Protein AF-A0A813LDV9-F1 (afdb_monomer)

Secondary structure (DSSP, 8-state):
-HHHHHHHHHHHHHT---EEEE--SSHHHHHHHHHHHHHHHHHHHHHHHS-HHHHHHHHHHHHHHHT-SS-----HHHHHHHHEEEEEEE-TT--HHHHHHHHHHHHHHT-EEEEEE-HHHHHHHHHHHHH-----TTS-----S---------

Organism: Polarella glacialis (NCBI:txid89957)

Structure (mmCIF, N/CA/C/O backbone):
data_AF-A0A813LDV9-F1
#
_entry.id   AF-A0A813LDV9-F1
#
loop_
_atom_site.group_PDB
_atom_site.id
_atom_site.type_symbol
_atom_site.label_atom_id
_atom_site.label_alt_id
_atom_site.label_comp_id
_atom_site.label_asym_id
_atom_site.label_entity_id
_atom_site.label_seq_id
_atom_site.pdbx_PDB_ins_code
_atom_site.Cartn_x
_atom_site.Cartn_y
_atom_site.Cartn_z
_atom_site.occupancy
_atom_site.B_iso_or_equiv
_atom_site.auth_seq_id
_atom_site.auth_comp_id
_atom_site.auth_asym_id
_atom_site.auth_atom_id
_atom_site.pdbx_PDB_model_num
ATOM 1 N N . TYR A 1 1 ? 5.818 7.119 15.358 1.00 54.00 1 TYR A N 1
ATOM 2 C CA . TYR A 1 1 ? 4.410 6.780 15.047 1.00 54.00 1 TYR A CA 1
ATOM 3 C C . TYR A 1 1 ? 3.685 7.800 14.160 1.00 54.00 1 TYR A C 1
ATOM 5 O O . TYR A 1 1 ? 2.592 7.494 13.707 1.00 54.00 1 TYR A O 1
ATOM 13 N N . GLY A 1 2 ? 4.266 8.969 13.852 1.00 79.88 2 GLY A N 1
ATOM 14 C CA . GLY A 1 2 ? 3.607 9.989 13.017 1.00 79.88 2 GLY A CA 1
ATOM 15 C C . GLY A 1 2 ? 3.254 9.555 11.581 1.00 79.88 2 GLY A C 1
ATOM 16 O O . GLY A 1 2 ? 2.107 9.736 11.183 1.00 79.88 2 GLY A O 1
ATOM 17 N N . PRO A 1 3 ? 4.169 8.935 10.807 1.00 78.56 3 PRO A N 1
ATOM 18 C CA . PRO A 1 3 ? 3.908 8.681 9.386 1.00 78.56 3 PRO A CA 1
ATOM 19 C C . PRO A 1 3 ? 2.752 7.709 9.101 1.00 78.56 3 PRO A C 1
ATOM 21 O O . PRO A 1 3 ? 1.997 7.925 8.161 1.00 78.56 3 PRO A O 1
ATOM 24 N N . SER A 1 4 ? 2.555 6.670 9.921 1.00 83.38 4 SER A N 1
ATOM 25 C CA . SER A 1 4 ? 1.443 5.720 9.742 1.00 83.38 4 SER A CA 1
ATOM 26 C C . SER A 1 4 ? 0.079 6.340 10.063 1.00 83.38 4 SER A C 1
ATOM 28 O O . SER A 1 4 ? -0.899 6.044 9.386 1.00 83.38 4 SER A O 1
ATOM 30 N N . ALA A 1 5 ? 0.010 7.227 11.064 1.00 88.81 5 ALA A N 1
ATOM 31 C CA . ALA A 1 5 ? -1.209 7.975 11.374 1.00 88.81 5 ALA A CA 1
ATOM 32 C C . ALA A 1 5 ? -1.541 8.985 10.264 1.00 88.81 5 ALA A C 1
ATOM 34 O O . ALA A 1 5 ? -2.697 9.114 9.869 1.00 88.81 5 ALA A O 1
ATOM 35 N N . TYR A 1 6 ? -0.515 9.634 9.703 1.00 94.06 6 TYR A N 1
ATOM 36 C CA . TYR A 1 6 ? -0.681 10.513 8.549 1.00 94.06 6 TYR A CA 1
ATOM 37 C C . TYR A 1 6 ? -1.240 9.769 7.332 1.00 94.06 6 TYR A C 1
ATOM 39 O O . TYR A 1 6 ? -2.171 10.264 6.705 1.00 94.06 6 TYR A O 1
ATOM 47 N N . LEU A 1 7 ? -0.719 8.576 7.014 1.00 95.50 7 LEU A N 1
ATOM 48 C CA . LEU A 1 7 ? -1.254 7.753 5.923 1.00 95.50 7 LEU A CA 1
ATOM 49 C C . LEU A 1 7 ? -2.736 7.429 6.152 1.00 95.50 7 LEU A C 1
ATOM 51 O O . LEU A 1 7 ? -3.553 7.653 5.265 1.00 95.50 7 LEU A O 1
ATOM 55 N N . TRP A 1 8 ? -3.115 7.009 7.359 1.00 96.06 8 TRP A N 1
ATOM 56 C CA . TRP A 1 8 ? -4.521 6.739 7.665 1.00 96.06 8 TRP A CA 1
ATOM 57 C C . TRP A 1 8 ? -5.422 7.957 7.430 1.00 96.06 8 TRP A C 1
ATOM 59 O O . TRP A 1 8 ? -6.432 7.870 6.726 1.00 96.06 8 TRP A O 1
ATOM 69 N N . ASP A 1 9 ? -5.021 9.113 7.964 1.00 95.38 9 ASP A N 1
ATOM 70 C CA . ASP A 1 9 ? -5.751 10.365 7.786 1.00 95.38 9 ASP A CA 1
ATOM 71 C C . ASP A 1 9 ? -5.839 10.784 6.320 1.00 95.38 9 ASP A C 1
ATOM 73 O O . ASP A 1 9 ? -6.898 11.218 5.859 1.00 95.38 9 ASP A O 1
ATOM 77 N N . TYR A 1 10 ? -4.752 10.627 5.570 1.00 95.94 10 TYR A N 1
ATOM 78 C CA . TYR A 1 10 ? -4.721 10.937 4.151 1.00 95.94 10 TYR A CA 1
ATOM 79 C C . TYR A 1 10 ? -5.668 10.025 3.364 1.00 95.94 10 TYR A C 1
ATOM 81 O O . TYR A 1 10 ? -6.441 10.502 2.530 1.00 95.94 10 TYR A O 1
ATOM 89 N N . LEU A 1 11 ? -5.668 8.722 3.652 1.00 95.94 11 LEU A N 1
ATOM 90 C CA . LEU A 1 11 ? -6.507 7.746 2.965 1.00 95.94 11 LEU A CA 1
ATOM 91 C C . LEU A 1 11 ? -7.998 8.034 3.181 1.00 95.94 11 LEU A C 1
ATOM 93 O O . LEU A 1 11 ? -8.738 8.217 2.212 1.00 95.94 11 LEU A O 1
ATOM 97 N N . ARG A 1 12 ? -8.435 8.165 4.440 1.00 94.81 12 ARG A N 1
ATOM 98 C CA . ARG A 1 12 ? -9.854 8.401 4.759 1.00 94.81 12 ARG A CA 1
ATOM 99 C C . ARG A 1 12 ? -10.359 9.756 4.249 1.00 94.81 12 ARG A C 1
ATOM 101 O O . ARG A 1 12 ? -11.501 9.861 3.807 1.00 94.81 12 ARG A O 1
ATOM 108 N N . ARG A 1 13 ? -9.513 10.798 4.247 1.00 95.25 13 ARG A N 1
ATOM 109 C CA . ARG A 1 13 ? -9.899 12.154 3.803 1.00 95.25 13 ARG A CA 1
ATOM 110 C C . ARG A 1 13 ? -9.851 12.331 2.289 1.00 95.25 13 ARG A C 1
ATOM 112 O O . ARG A 1 13 ? -10.669 13.066 1.743 1.00 95.25 13 ARG A O 1
ATOM 119 N N . SER A 1 14 ? -8.937 11.645 1.605 1.00 95.75 14 SER A N 1
ATOM 120 C CA . SER A 1 14 ? -8.859 11.657 0.136 1.00 95.75 14 SER A CA 1
ATOM 121 C C . SER A 1 14 ? -9.998 10.883 -0.534 1.00 95.75 14 SER A C 1
ATOM 123 O O . SER A 1 14 ? -10.165 10.979 -1.751 1.00 95.75 14 SER A O 1
ATOM 125 N N . LYS A 1 15 ? -10.784 10.120 0.245 1.00 91.88 15 LYS A N 1
ATOM 126 C CA . LYS A 1 15 ? -11.857 9.231 -0.232 1.00 91.88 15 LYS A CA 1
ATOM 127 C C . LYS A 1 15 ? -11.358 8.157 -1.209 1.00 91.88 15 LYS A C 1
ATOM 129 O O . LYS A 1 15 ? -12.152 7.589 -1.960 1.00 91.88 15 LYS A O 1
ATOM 134 N N . GLN A 1 16 ? -10.053 7.883 -1.198 1.00 95.50 16 GLN A N 1
ATOM 135 C CA . GLN A 1 16 ? -9.451 6.791 -1.952 1.00 95.50 16 GLN A CA 1
ATOM 136 C C . GLN A 1 16 ? -9.697 5.455 -1.250 1.00 95.50 16 GLN A C 1
ATOM 138 O O . GLN A 1 16 ? -10.081 5.395 -0.082 1.00 95.50 16 GLN A O 1
ATOM 143 N N . ARG A 1 17 ? -9.499 4.364 -1.991 1.00 95.25 17 ARG A N 1
ATOM 144 C CA . ARG A 1 17 ? -9.817 3.002 -1.529 1.00 95.25 17 ARG A CA 1
ATOM 145 C C . ARG A 1 17 ? -8.601 2.184 -1.111 1.00 95.25 17 ARG A C 1
ATOM 147 O O . ARG A 1 17 ? -8.745 1.035 -0.711 1.00 95.25 17 ARG A O 1
ATOM 154 N N . GLY A 1 18 ? -7.413 2.762 -1.217 1.00 96.56 18 GLY A N 1
ATOM 155 C CA . GLY A 1 18 ? -6.188 2.076 -0.872 1.00 96.56 18 GLY A CA 1
ATOM 156 C C . GLY 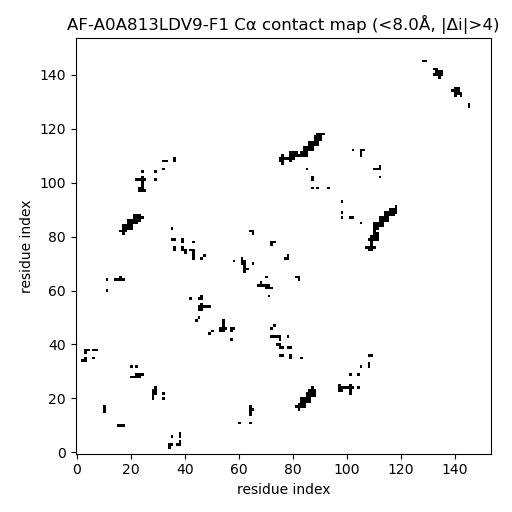A 1 18 ? -4.944 2.773 -1.393 1.00 96.56 18 GLY A C 1
ATOM 157 O O . GLY A 1 18 ? -4.995 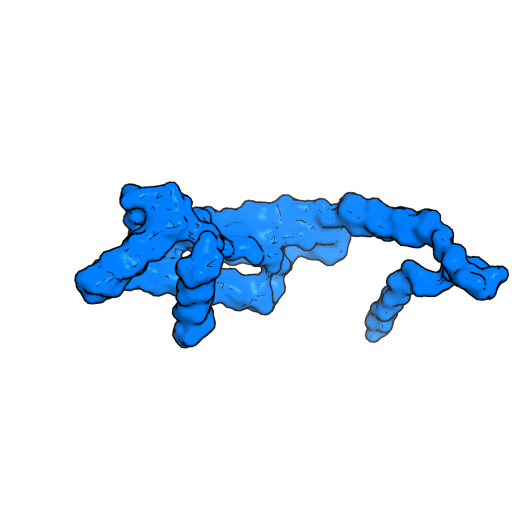3.906 -1.873 1.00 96.56 18 GLY A O 1
ATOM 158 N N . TYR A 1 19 ? -3.839 2.046 -1.320 1.00 97.94 19 TYR A N 1
ATOM 159 C CA . TYR A 1 19 ? -2.530 2.444 -1.803 1.00 97.94 19 TYR A CA 1
ATOM 160 C C . TYR A 1 19 ? -2.046 1.499 -2.889 1.00 97.94 19 TYR A C 1
ATOM 162 O O . TYR A 1 19 ? -2.232 0.286 -2.799 1.00 97.94 19 TYR A O 1
ATOM 170 N N . PHE A 1 20 ? -1.364 2.069 -3.876 1.00 97.75 20 PHE A N 1
ATOM 171 C CA . PHE A 1 20 ? -0.572 1.326 -4.841 1.00 97.75 20 PHE A CA 1
ATOM 172 C C . PHE A 1 20 ? 0.902 1.695 -4.669 1.00 97.75 20 PHE A C 1
ATOM 174 O O . PHE A 1 20 ? 1.247 2.875 -4.723 1.00 97.75 20 PHE A O 1
ATOM 181 N N . LEU A 1 21 ? 1.764 0.699 -4.464 1.00 97.56 21 LEU A N 1
ATOM 182 C CA . LEU A 1 21 ? 3.201 0.893 -4.290 1.00 97.56 21 LEU A CA 1
ATOM 183 C C . LEU A 1 21 ? 3.998 0.030 -5.279 1.00 97.56 21 LEU A C 1
ATOM 185 O O . LEU A 1 21 ? 3.956 -1.201 -5.204 1.00 97.56 21 LEU A O 1
ATOM 189 N N . PRO A 1 22 ? 4.793 0.645 -6.168 1.00 96.56 22 PRO A N 1
ATOM 190 C CA . PRO A 1 22 ? 5.853 -0.059 -6.877 1.00 96.56 22 PRO A CA 1
ATOM 191 C C . PRO A 1 22 ? 6.884 -0.581 -5.866 1.00 96.56 22 PRO A C 1
ATOM 193 O O . PRO A 1 22 ? 7.668 0.179 -5.297 1.00 96.56 22 PRO A O 1
ATOM 196 N N . LEU A 1 23 ? 6.852 -1.885 -5.600 1.00 96.38 23 LEU A N 1
ATOM 197 C CA . LEU A 1 23 ? 7.679 -2.523 -4.583 1.00 96.38 23 LEU A CA 1
ATOM 198 C C . LEU A 1 23 ? 8.894 -3.152 -5.256 1.00 96.38 23 LEU A C 1
ATOM 200 O O . LEU A 1 23 ? 8.778 -4.195 -5.894 1.00 96.38 23 LEU A O 1
ATOM 204 N N . SER A 1 24 ? 10.060 -2.519 -5.121 1.00 93.25 24 SER A N 1
ATOM 205 C CA . SER A 1 24 ? 11.287 -2.938 -5.812 1.00 93.25 24 SER A CA 1
ATOM 206 C C . SER A 1 24 ? 12.105 -3.979 -5.046 1.00 93.25 24 SER A C 1
ATOM 208 O O . SER A 1 24 ? 13.059 -4.524 -5.591 1.00 93.25 24 SER A O 1
ATOM 210 N N . GLY A 1 25 ? 11.782 -4.231 -3.773 1.00 90.50 25 GLY A N 1
ATOM 211 C CA . GLY A 1 25 ? 12.614 -5.042 -2.875 1.00 90.50 25 GLY A CA 1
ATOM 212 C C . GLY A 1 25 ? 13.848 -4.301 -2.344 1.00 90.50 25 GLY A C 1
ATOM 213 O O . GLY A 1 25 ? 14.695 -4.915 -1.693 1.00 90.50 25 GLY A O 1
ATOM 214 N N . GLY A 1 26 ? 13.961 -2.995 -2.618 1.00 93.81 26 GLY A N 1
ATOM 215 C CA . GLY A 1 26 ? 14.945 -2.103 -2.005 1.00 93.81 26 GLY A CA 1
ATOM 216 C C . GLY A 1 26 ? 14.458 -1.524 -0.673 1.00 93.81 26 GLY A C 1
ATOM 217 O O . GLY A 1 26 ? 13.262 -1.569 -0.367 1.00 93.81 26 GLY A O 1
ATOM 218 N N . ALA A 1 27 ? 15.379 -0.950 0.103 1.00 93.62 27 ALA A N 1
ATOM 219 C CA . ALA A 1 27 ? 15.124 -0.462 1.462 1.00 93.62 27 ALA A CA 1
ATOM 220 C C . ALA A 1 27 ? 14.013 0.600 1.545 1.00 93.62 27 ALA A C 1
ATOM 222 O O . ALA A 1 27 ? 13.147 0.500 2.413 1.00 93.62 27 ALA A O 1
ATOM 223 N N . ASP A 1 28 ? 13.982 1.559 0.619 1.00 95.62 28 ASP A N 1
ATOM 224 C CA . ASP A 1 28 ? 13.017 2.667 0.656 1.00 95.62 28 ASP A CA 1
ATOM 225 C C . ASP A 1 28 ? 11.590 2.170 0.422 1.00 95.62 28 ASP A C 1
ATOM 227 O O . ASP A 1 28 ? 10.715 2.351 1.267 1.00 95.62 28 ASP A O 1
ATOM 231 N N . SER A 1 29 ? 11.374 1.438 -0.679 1.00 96.00 29 SER A N 1
ATOM 232 C CA . SER A 1 29 ? 10.063 0.849 -0.985 1.00 96.00 29 SER A CA 1
ATOM 233 C C . SER A 1 29 ? 9.605 -0.127 0.105 1.00 96.00 29 SER A C 1
ATOM 235 O O . SER A 1 29 ? 8.423 -0.178 0.437 1.00 96.00 29 SER A O 1
ATOM 237 N N . SER A 1 30 ? 10.545 -0.846 0.727 1.00 96.19 30 SER A N 1
ATOM 238 C CA . SER A 1 30 ? 10.249 -1.760 1.832 1.00 96.19 30 SER A CA 1
ATOM 239 C C . SER A 1 30 ? 9.836 -1.011 3.097 1.00 96.19 30 SER A C 1
ATOM 241 O O . SER A 1 30 ? 8.891 -1.410 3.773 1.00 96.19 30 SER A O 1
ATOM 243 N N . SER A 1 31 ? 10.495 0.112 3.387 1.00 96.31 31 SER A N 1
ATOM 244 C CA . SER A 1 31 ? 10.154 0.991 4.507 1.00 96.31 31 SER A CA 1
ATOM 245 C C . SER A 1 31 ? 8.772 1.612 4.311 1.00 96.31 31 SER A C 1
ATOM 247 O O . SER A 1 31 ? 7.955 1.591 5.230 1.00 96.31 31 SER A O 1
ATOM 249 N N . THR A 1 32 ? 8.453 2.086 3.102 1.00 96.56 32 THR A N 1
ATOM 250 C CA . THR A 1 32 ? 7.109 2.584 2.772 1.00 96.56 32 THR A CA 1
ATOM 251 C C . THR A 1 32 ? 6.050 1.497 2.937 1.00 96.56 32 THR A C 1
ATOM 253 O O . THR A 1 32 ? 5.018 1.746 3.559 1.00 96.56 32 THR A O 1
ATOM 256 N N . ALA A 1 33 ? 6.308 0.280 2.448 1.00 97.44 33 ALA A N 1
ATOM 257 C CA . ALA A 1 33 ? 5.390 -0.842 2.621 1.00 97.44 33 ALA A CA 1
ATOM 258 C C . ALA A 1 33 ? 5.165 -1.172 4.106 1.00 97.44 33 ALA A C 1
ATOM 260 O O . ALA A 1 33 ? 4.025 -1.350 4.539 1.00 97.44 33 ALA A O 1
ATOM 261 N N . ALA A 1 34 ? 6.232 -1.173 4.908 1.00 96.75 34 ALA A N 1
ATOM 262 C CA . ALA A 1 34 ? 6.147 -1.403 6.345 1.00 96.75 34 ALA A CA 1
ATOM 263 C C . ALA A 1 34 ? 5.290 -0.345 7.058 1.00 96.75 34 ALA A C 1
ATOM 265 O O . ALA A 1 34 ? 4.520 -0.693 7.952 1.00 96.75 34 ALA A O 1
ATOM 266 N N . LEU A 1 35 ? 5.349 0.929 6.646 1.00 97.31 35 LEU A N 1
ATOM 267 C CA . LEU A 1 35 ? 4.491 1.981 7.207 1.00 97.31 35 LEU A CA 1
ATOM 268 C C . LEU A 1 35 ? 3.001 1.712 6.953 1.00 97.31 35 LEU A C 1
ATOM 270 O O . LEU A 1 35 ? 2.194 1.919 7.861 1.00 97.31 35 LEU A O 1
ATOM 274 N N . VAL A 1 36 ? 2.639 1.212 5.766 1.00 97.44 36 VAL A N 1
ATOM 275 C CA . VAL A 1 36 ? 1.256 0.803 5.454 1.00 97.44 36 VAL A CA 1
ATOM 276 C C . VAL A 1 36 ? 0.849 -0.420 6.284 1.00 97.44 36 VAL A C 1
ATOM 278 O O . VAL A 1 36 ? -0.258 -0.462 6.819 1.00 97.44 36 VAL A O 1
ATOM 281 N N . GLY A 1 37 ? 1.755 -1.384 6.475 1.00 97.44 37 GLY A N 1
ATOM 282 C CA . GLY A 1 37 ? 1.520 -2.528 7.362 1.00 97.44 37 GLY A CA 1
ATOM 283 C C . GLY A 1 37 ? 1.277 -2.115 8.819 1.00 97.44 37 GLY A C 1
ATOM 284 O O . GLY A 1 37 ? 0.312 -2.560 9.439 1.00 97.44 37 GLY A O 1
ATOM 285 N N . ILE A 1 38 ? 2.100 -1.209 9.357 1.00 97.44 38 ILE A N 1
ATOM 286 C CA . ILE A 1 38 ? 1.932 -0.650 10.709 1.00 97.44 38 ILE A CA 1
ATOM 287 C C . ILE A 1 38 ? 0.614 0.124 10.812 1.00 97.44 38 ILE A C 1
ATOM 289 O O . ILE A 1 38 ? -0.090 -0.005 11.810 1.00 97.44 38 ILE A O 1
ATOM 293 N N . MET A 1 39 ? 0.250 0.900 9.786 1.00 97.50 39 MET A N 1
ATOM 294 C CA . MET A 1 39 ? -1.045 1.584 9.725 1.00 97.50 39 MET A CA 1
ATOM 295 C C . MET A 1 39 ? -2.201 0.584 9.866 1.00 97.50 39 MET A C 1
ATOM 297 O O . MET A 1 39 ? -3.064 0.784 10.717 1.00 97.50 39 MET A O 1
ATOM 301 N N . CYS A 1 40 ? -2.185 -0.521 9.113 1.00 97.75 40 CYS A N 1
ATOM 302 C CA . CYS A 1 40 ? -3.223 -1.553 9.200 1.00 97.75 40 CYS A CA 1
ATOM 303 C C . CYS A 1 40 ? -3.299 -2.173 10.604 1.00 97.75 40 CYS A C 1
ATOM 305 O O . CYS A 1 40 ? -4.392 -2.331 11.145 1.00 97.75 40 CYS A O 1
ATOM 307 N N . GLN A 1 41 ? -2.151 -2.457 11.230 1.00 97.62 41 GLN A N 1
ATOM 308 C CA . GLN A 1 41 ? -2.104 -2.974 12.604 1.00 97.62 41 GLN A CA 1
ATOM 309 C C . GLN A 1 41 ? -2.758 -2.016 13.602 1.00 97.62 41 GLN A C 1
ATOM 311 O O . GLN A 1 41 ? -3.542 -2.446 14.444 1.00 97.62 41 GLN A O 1
A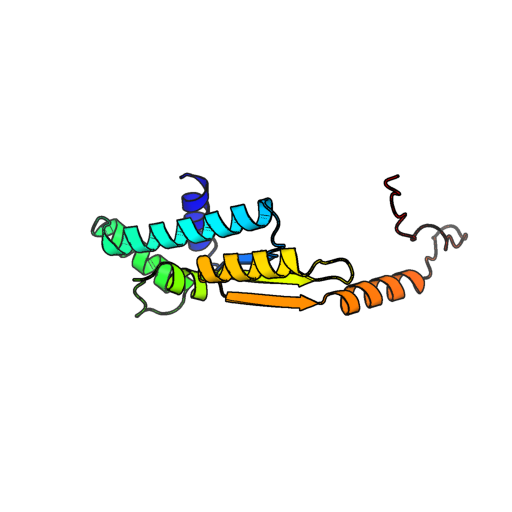TOM 316 N N . ARG A 1 42 ? -2.484 -0.713 13.481 1.00 95.88 42 ARG A N 1
ATOM 317 C CA . ARG A 1 42 ? -3.060 0.310 14.362 1.00 95.88 42 ARG A CA 1
ATOM 318 C C . ARG A 1 42 ? -4.555 0.492 14.158 1.00 95.88 42 ARG A C 1
ATOM 320 O O . ARG A 1 42 ? -5.272 0.663 15.135 1.00 95.88 42 ARG A O 1
ATOM 327 N N . VAL A 1 43 ? -5.030 0.436 12.917 1.00 96.88 43 VAL A N 1
ATOM 328 C CA . VAL A 1 43 ? -6.467 0.523 12.625 1.00 96.88 43 VAL A CA 1
ATOM 329 C C . VAL A 1 43 ? -7.207 -0.667 13.233 1.00 96.88 43 VAL A C 1
ATOM 331 O O . VAL A 1 43 ? -8.223 -0.475 13.895 1.00 96.88 43 VAL A O 1
ATOM 334 N N . VAL A 1 44 ? -6.677 -1.886 13.088 1.00 97.62 44 VAL A N 1
ATOM 335 C CA . VAL A 1 44 ? -7.253 -3.078 13.735 1.00 97.62 44 VAL A CA 1
ATOM 336 C C . VAL A 1 44 ? -7.234 -2.947 15.256 1.00 97.62 44 VAL A C 1
ATOM 338 O O . VAL A 1 44 ? -8.237 -3.218 15.911 1.00 97.62 44 VAL A O 1
ATOM 341 N N . GLU A 1 45 ? -6.122 -2.483 15.826 1.00 96.69 45 GLU A N 1
ATOM 342 C CA . GLU A 1 45 ? -6.006 -2.240 17.265 1.00 96.69 45 GLU A CA 1
ATOM 343 C C . GLU A 1 45 ? -7.038 -1.214 17.759 1.00 96.69 45 GLU A C 1
ATOM 345 O O . GLU A 1 45 ? -7.685 -1.450 18.776 1.00 96.69 45 GLU A O 1
ATOM 350 N N . MET A 1 46 ? -7.253 -0.124 17.020 1.00 95.69 46 MET A N 1
ATOM 351 C CA . MET A 1 46 ? -8.254 0.902 17.329 1.00 95.69 46 MET A CA 1
ATOM 352 C C . MET A 1 46 ? -9.680 0.345 17.270 1.00 95.69 46 MET A C 1
ATOM 354 O O . MET A 1 46 ? -10.486 0.620 18.154 1.00 95.69 46 MET A O 1
ATOM 358 N N . VAL A 1 47 ? -9.982 -0.506 16.286 1.00 96.62 47 VAL A N 1
ATOM 359 C CA . VAL A 1 47 ? -11.285 -1.182 16.188 1.00 96.62 47 VAL A CA 1
ATOM 360 C C . VAL A 1 47 ? -11.518 -2.149 17.358 1.00 96.62 47 VAL A C 1
ATOM 362 O O . VAL A 1 47 ? -12.645 -2.287 17.833 1.00 96.62 47 VAL A O 1
ATOM 365 N N . GLN A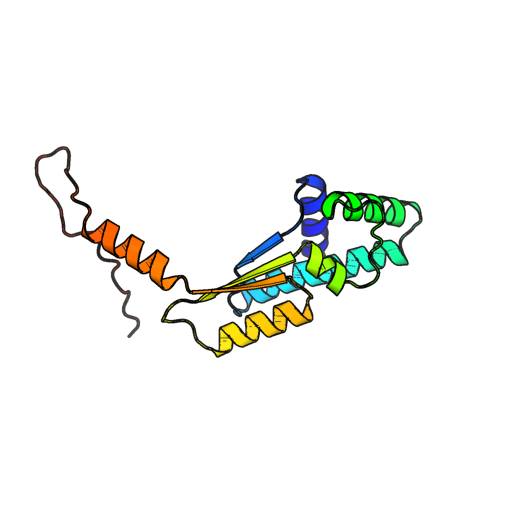 1 48 ? -10.476 -2.828 17.837 1.00 95.62 48 GLN A N 1
ATOM 366 C CA . GLN A 1 48 ? -10.602 -3.850 18.883 1.00 95.62 48 GLN A CA 1
ATOM 367 C C . GLN A 1 48 ? -10.531 -3.291 20.308 1.00 95.62 48 GLN A C 1
ATOM 369 O O . GLN A 1 48 ? -11.192 -3.820 21.200 1.00 95.62 48 GLN A O 1
ATOM 374 N N . LYS A 1 49 ? -9.699 -2.271 20.535 1.00 95.69 49 LYS A N 1
ATOM 375 C CA . LYS A 1 49 ? -9.305 -1.791 21.870 1.00 95.69 49 LYS A CA 1
ATOM 376 C C . LYS A 1 49 ? -9.482 -0.283 22.070 1.00 95.69 49 LYS A C 1
ATOM 378 O O . LYS A 1 49 ? -9.173 0.205 23.154 1.00 95.69 49 LYS A O 1
ATOM 383 N N . GLY A 1 50 ? -9.915 0.455 21.047 1.00 93.31 50 GLY A N 1
ATOM 384 C CA . GLY A 1 50 ? -10.155 1.897 21.142 1.00 93.31 50 GLY A CA 1
ATOM 385 C C . GLY A 1 50 ? -11.3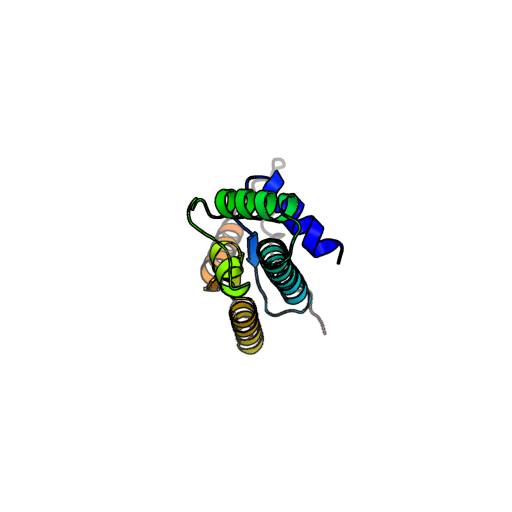35 2.247 22.050 1.00 93.31 50 GLY A C 1
ATOM 386 O O . GLY A 1 50 ? -12.103 1.372 22.465 1.00 93.31 50 GLY A O 1
ATOM 387 N N . SER A 1 51 ? -11.497 3.543 22.342 1.00 96.69 51 SER A N 1
ATOM 388 C CA . SER A 1 51 ? -12.716 4.035 22.992 1.00 96.69 51 SER A CA 1
ATOM 389 C C . SER A 1 51 ? -13.948 3.719 22.126 1.00 96.69 51 SER A C 1
ATOM 391 O O . SER A 1 51 ? -13.813 3.436 20.929 1.00 96.69 51 SER A O 1
ATOM 393 N N . PRO A 1 52 ? -15.169 3.760 22.687 1.00 96.12 52 PRO A N 1
ATOM 394 C CA . PRO A 1 52 ? -16.382 3.603 21.894 1.00 96.12 52 PRO A CA 1
ATOM 395 C C . PRO A 1 52 ? -16.442 4.547 20.683 1.00 96.12 52 PRO A C 1
ATOM 397 O O . PRO A 1 52 ? -16.798 4.078 19.602 1.00 96.12 52 PRO A O 1
ATOM 400 N N . GLU A 1 53 ? -16.034 5.817 20.837 1.00 95.69 53 GLU A N 1
ATOM 401 C CA . GLU A 1 53 ? -16.026 6.791 19.735 1.00 95.69 53 GLU A CA 1
ATOM 402 C C . GLU A 1 53 ? -14.956 6.465 18.683 1.00 95.69 53 GLU A C 1
ATOM 404 O O . GLU A 1 53 ? -15.251 6.437 17.486 1.00 95.69 53 GLU A O 1
ATOM 409 N N . ASP A 1 54 ? -13.727 6.161 19.116 1.00 94.62 54 ASP A N 1
ATOM 410 C CA . ASP A 1 54 ? -12.622 5.825 18.210 1.00 94.62 54 ASP A CA 1
ATOM 411 C C . ASP A 1 54 ? -12.934 4.570 17.392 1.00 94.62 54 ASP A C 1
ATOM 413 O O . ASP A 1 54 ? -12.677 4.508 16.187 1.00 94.62 54 ASP A O 1
ATOM 417 N N . ARG A 1 55 ? -13.528 3.564 18.041 1.00 96.38 55 ARG A N 1
ATOM 418 C CA . ARG A 1 55 ? -13.941 2.324 17.388 1.00 96.38 55 ARG A CA 1
ATOM 419 C C . ARG A 1 55 ? -15.011 2.579 16.335 1.00 96.38 55 ARG A C 1
ATOM 421 O O . ARG A 1 55 ? -14.922 2.025 15.240 1.00 96.38 55 ARG A O 1
ATOM 428 N N . GLU A 1 56 ? -16.030 3.370 16.661 1.00 96.56 56 GLU A N 1
ATOM 429 C CA . GLU A 1 56 ? -17.103 3.703 15.722 1.00 96.56 56 GLU A CA 1
ATOM 430 C C . GLU A 1 56 ? -16.556 4.450 14.501 1.00 96.56 56 GLU A C 1
ATOM 432 O O . GLU A 1 56 ? -16.843 4.068 13.361 1.00 96.56 56 GLU A O 1
ATOM 437 N N . GLN A 1 57 ? -15.695 5.444 14.730 1.00 95.62 57 GLN A N 1
ATOM 438 C CA . GLN A 1 57 ? -15.051 6.203 13.664 1.00 95.62 57 GLN A CA 1
ATOM 439 C C . GLN A 1 57 ? -14.174 5.304 12.781 1.00 95.62 57 GLN A C 1
ATOM 441 O O . GLN A 1 57 ? -14.323 5.311 11.557 1.00 95.62 57 GLN A O 1
ATOM 446 N N . ALA A 1 58 ? -13.308 4.480 13.380 1.00 96.00 58 ALA A N 1
ATOM 447 C CA . ALA A 1 58 ? -12.432 3.572 12.644 1.00 96.00 58 ALA A CA 1
ATOM 448 C C . ALA A 1 58 ? -13.221 2.546 11.819 1.00 96.00 58 ALA A C 1
ATOM 450 O O . ALA A 1 58 ? -12.885 2.298 10.661 1.00 96.00 58 ALA A O 1
ATOM 451 N N . LEU A 1 59 ? -14.297 1.977 12.375 1.00 97.38 59 LEU A N 1
ATOM 452 C CA . LEU A 1 59 ? -15.175 1.059 11.648 1.00 97.38 59 LEU A CA 1
ATOM 453 C C . LEU A 1 59 ? -15.860 1.745 10.470 1.00 97.38 59 LEU A C 1
ATOM 455 O O . LEU A 1 59 ? -15.877 1.191 9.370 1.00 97.38 59 LEU A O 1
ATOM 459 N N . SER A 1 60 ? -16.408 2.941 10.685 1.00 96.88 60 SER A N 1
ATOM 460 C CA . SER A 1 60 ? -17.033 3.734 9.627 1.00 96.88 60 SER A CA 1
ATOM 461 C C . SER A 1 60 ? -16.044 4.011 8.491 1.00 96.88 60 SER A C 1
ATOM 463 O O . SER A 1 60 ? -16.335 3.735 7.325 1.00 96.88 60 SER A O 1
ATOM 465 N N . ASP A 1 61 ? -14.836 4.467 8.822 1.00 96.94 61 ASP A N 1
ATOM 466 C CA . ASP A 1 61 ? -13.788 4.771 7.847 1.00 96.94 61 ASP A CA 1
ATOM 467 C C . ASP A 1 61 ? -13.336 3.523 7.076 1.00 96.94 61 ASP A C 1
ATOM 469 O O . ASP A 1 61 ? -13.299 3.535 5.843 1.00 96.94 61 ASP A O 1
ATOM 473 N N . VAL A 1 62 ? -13.057 2.415 7.772 1.00 97.12 62 VAL A N 1
ATOM 474 C CA . VAL A 1 62 ? -12.661 1.147 7.139 1.00 97.12 62 VAL A CA 1
ATOM 475 C C . VAL A 1 62 ? -13.740 0.659 6.173 1.00 97.12 62 VAL A C 1
ATOM 477 O O . VAL A 1 62 ? -13.436 0.339 5.022 1.00 97.12 62 VAL A O 1
ATOM 480 N N . ARG A 1 63 ? -15.008 0.642 6.595 1.00 97.19 63 ARG A N 1
ATOM 481 C CA . ARG A 1 63 ? -16.134 0.210 5.751 1.00 97.19 63 ARG A CA 1
ATOM 482 C C . ARG A 1 63 ? -16.306 1.116 4.537 1.00 97.19 63 ARG A C 1
ATOM 484 O O . ARG A 1 63 ? -16.565 0.630 3.435 1.00 97.19 63 ARG A O 1
ATOM 491 N N . ASN A 1 64 ? -16.084 2.419 4.702 1.00 96.06 64 ASN A N 1
ATOM 492 C CA . ASN A 1 64 ? -16.116 3.389 3.612 1.00 96.06 64 ASN A CA 1
ATOM 493 C C . ASN A 1 64 ? -14.978 3.205 2.599 1.00 96.06 64 ASN A C 1
ATOM 495 O O . ASN A 1 64 ? -15.216 3.395 1.404 1.00 96.06 64 ASN A O 1
ATOM 499 N N . ILE A 1 65 ? -13.771 2.847 3.040 1.00 96.44 65 ILE A N 1
ATOM 500 C CA . ILE A 1 65 ? -12.610 2.596 2.168 1.00 96.44 65 ILE A CA 1
ATOM 501 C C . ILE A 1 65 ? -12.801 1.275 1.410 1.00 96.44 65 ILE A C 1
ATOM 503 O O . ILE A 1 65 ? -12.728 1.237 0.176 1.00 96.44 65 ILE A O 1
ATOM 507 N N . ILE A 1 66 ? -13.127 0.201 2.138 1.00 96.56 66 ILE A N 1
ATOM 508 C CA . ILE A 1 66 ? -13.308 -1.142 1.570 1.00 96.56 66 ILE A CA 1
ATOM 509 C C . ILE A 1 66 ? -14.582 -1.235 0.717 1.00 96.56 66 ILE A C 1
ATOM 511 O O . ILE A 1 66 ? -14.600 -1.984 -0.259 1.00 96.56 66 ILE A O 1
ATOM 515 N N . LYS A 1 67 ? -15.590 -0.394 0.986 1.00 95.38 67 LYS A N 1
ATOM 516 C CA . LYS A 1 67 ? -16.940 -0.440 0.390 1.00 95.38 67 LYS A CA 1
ATOM 517 C C . LYS A 1 67 ? -17.697 -1.718 0.739 1.00 95.38 67 LYS A C 1
ATOM 519 O O . LYS A 1 67 ? -18.405 -2.276 -0.091 1.00 95.38 67 LYS A O 1
ATOM 524 N N . ASP A 1 68 ? -17.565 -2.134 1.990 1.00 96.50 68 ASP A N 1
ATOM 525 C CA . ASP A 1 68 ? -18.316 -3.238 2.575 1.00 96.50 68 ASP A CA 1
ATOM 526 C C . ASP A 1 68 ? -18.854 -2.788 3.942 1.00 96.50 68 ASP A C 1
ATOM 528 O O . ASP A 1 68 ? -18.058 -2.593 4.862 1.00 96.50 68 ASP A O 1
ATOM 532 N N . PRO A 1 69 ? -20.177 -2.584 4.097 1.00 95.56 69 PRO A N 1
ATOM 533 C CA . PRO A 1 69 ? -20.769 -2.115 5.349 1.00 95.56 69 PRO A CA 1
ATOM 534 C C . PRO A 1 69 ? -20.750 -3.169 6.466 1.00 95.56 69 PRO A C 1
ATOM 536 O O . PRO A 1 69 ? -20.933 -2.821 7.631 1.00 95.56 69 PRO A O 1
ATOM 539 N N . THR A 1 70 ? -20.538 -4.443 6.133 1.00 96.44 70 THR A N 1
ATOM 540 C CA . THR A 1 70 ? -20.515 -5.554 7.096 1.00 96.44 70 THR A CA 1
ATOM 541 C C . THR A 1 70 ? -19.105 -5.866 7.590 1.00 96.44 70 THR A C 1
ATOM 543 O O . THR A 1 70 ? -18.929 -6.456 8.659 1.00 96.44 70 THR A O 1
ATOM 546 N N . TYR A 1 71 ? -18.090 -5.414 6.853 1.00 97.12 71 TYR A N 1
ATOM 547 C CA . TYR A 1 71 ? -16.701 -5.699 7.160 1.00 97.12 71 TYR A CA 1
ATOM 548 C C . TYR A 1 71 ? -16.284 -5.130 8.521 1.00 97.12 71 TYR A C 1
ATOM 550 O O . TYR A 1 71 ? -16.561 -3.978 8.869 1.00 97.12 71 TYR A O 1
ATOM 558 N N . THR A 1 72 ? -15.613 -5.973 9.302 1.00 97.00 72 THR A N 1
ATOM 559 C CA . THR A 1 72 ? -15.057 -5.642 10.614 1.00 97.00 72 THR A CA 1
ATOM 560 C C . THR A 1 72 ? -13.652 -6.229 10.674 1.00 97.00 72 THR A C 1
ATOM 562 O O . THR A 1 72 ? -13.518 -7.452 10.675 1.00 97.00 72 THR A O 1
ATOM 565 N N . PRO A 1 73 ? -12.600 -5.397 10.670 1.00 95.56 73 PRO A N 1
ATOM 566 C CA . PRO A 1 73 ? -11.244 -5.898 10.524 1.00 95.56 73 PRO A CA 1
ATOM 567 C C . PRO A 1 73 ? -10.759 -6.561 11.823 1.00 95.56 73 PRO A C 1
ATOM 569 O O . PRO A 1 73 ? -10.754 -5.942 12.887 1.00 95.56 73 PRO A O 1
ATOM 572 N N . SER A 1 74 ? -10.339 -7.825 11.731 1.00 95.81 74 SER A N 1
ATOM 573 C CA . SER A 1 74 ? -9.798 -8.603 12.859 1.00 95.81 74 SER A CA 1
ATOM 574 C C . SER A 1 74 ? -8.317 -8.951 12.710 1.00 95.81 74 SER A C 1
ATOM 576 O O . SER A 1 74 ? -7.620 -9.076 13.715 1.00 95.81 74 SER A O 1
ATOM 578 N N . ASP A 1 75 ? -7.841 -9.088 11.471 1.00 97.50 75 ASP A N 1
ATOM 579 C CA . ASP A 1 75 ? -6.448 -9.366 11.124 1.00 97.50 75 ASP A CA 1
ATOM 580 C C . ASP A 1 75 ? -5.878 -8.186 10.313 1.00 97.50 75 ASP A C 1
ATOM 582 O O . ASP A 1 75 ? -6.443 -7.827 9.273 1.00 97.50 75 ASP A O 1
ATOM 586 N N . PRO A 1 76 ? -4.759 -7.574 10.747 1.00 97.75 76 PRO A N 1
ATOM 587 C CA . PRO A 1 76 ? -4.076 -6.536 9.981 1.00 97.75 76 PRO A CA 1
ATOM 588 C C . PRO A 1 76 ? -3.705 -6.956 8.558 1.00 97.75 76 PRO A C 1
ATOM 590 O O . PRO A 1 76 ? -3.710 -6.105 7.668 1.00 97.75 76 PRO A O 1
ATOM 593 N N . LYS A 1 77 ? -3.399 -8.240 8.333 1.00 98.19 77 LYS A N 1
ATOM 594 C CA . LYS A 1 77 ? -3.049 -8.749 7.003 1.00 98.19 77 LYS A CA 1
ATOM 595 C C . LYS A 1 77 ? -4.252 -8.803 6.069 1.00 98.19 77 LYS A C 1
ATOM 597 O O . LYS A 1 77 ? -4.119 -8.408 4.916 1.00 98.19 77 LYS A O 1
ATOM 602 N N . ASP A 1 78 ? -5.423 -9.224 6.554 1.00 97.94 78 ASP A N 1
ATOM 603 C CA . ASP A 1 78 ? -6.664 -9.184 5.761 1.00 97.94 78 ASP A CA 1
ATOM 604 C C . ASP A 1 78 ? -7.033 -7.739 5.400 1.00 97.94 78 ASP A C 1
ATOM 606 O O . ASP A 1 78 ? -7.340 -7.440 4.245 1.00 97.94 78 ASP A O 1
ATOM 610 N N . LEU A 1 79 ? -6.898 -6.809 6.356 1.00 97.88 79 LEU A N 1
ATOM 611 C CA . LEU A 1 79 ? -7.107 -5.388 6.085 1.00 97.88 79 LEU A CA 1
ATOM 612 C C . LEU A 1 79 ? -6.146 -4.873 5.004 1.00 97.88 79 LEU A C 1
ATOM 614 O O . LEU A 1 79 ? -6.591 -4.222 4.056 1.00 97.88 79 LEU A O 1
ATOM 618 N N . ALA A 1 80 ? -4.853 -5.192 5.122 1.00 98.06 80 ALA A N 1
ATOM 619 C CA . ALA A 1 80 ? -3.847 -4.824 4.133 1.00 98.06 80 ALA A CA 1
ATOM 620 C C . ALA A 1 80 ? -4.162 -5.421 2.754 1.00 98.06 80 ALA A C 1
ATOM 622 O O . ALA A 1 80 ? -4.093 -4.703 1.761 1.00 98.06 80 ALA A O 1
ATOM 623 N N . GLY A 1 81 ? -4.593 -6.680 2.673 1.00 97.69 81 GLY A N 1
ATOM 624 C CA . GLY A 1 81 ? -4.904 -7.342 1.401 1.00 97.69 81 GLY A CA 1
ATOM 625 C C . GLY A 1 81 ? -6.014 -6.664 0.611 1.00 97.69 81 GLY A C 1
ATOM 626 O O . GLY A 1 81 ? -5.996 -6.677 -0.620 1.00 97.69 81 GLY A O 1
ATOM 627 N N . ARG A 1 82 ? -6.941 -5.999 1.306 1.00 97.38 82 ARG A N 1
ATOM 628 C CA . ARG A 1 82 ? -8.077 -5.301 0.692 1.00 97.38 82 ARG A CA 1
ATOM 629 C C . ARG A 1 82 ? -7.765 -3.879 0.229 1.00 97.38 82 ARG A C 1
ATOM 631 O O . ARG A 1 82 ? -8.495 -3.359 -0.611 1.00 97.38 82 ARG A O 1
ATOM 638 N N . MET A 1 83 ? -6.729 -3.238 0.775 1.00 96.56 83 MET A N 1
ATOM 639 C CA . MET A 1 83 ? -6.434 -1.822 0.499 1.00 96.56 83 MET A CA 1
ATOM 640 C C . MET A 1 83 ? -4.999 -1.536 0.064 1.00 96.56 83 MET A C 1
ATOM 642 O O . MET A 1 83 ? -4.705 -0.409 -0.318 1.00 96.56 83 MET A O 1
ATOM 646 N N . PHE A 1 84 ? -4.086 -2.496 0.134 1.00 98.12 84 PHE A N 1
ATOM 647 C CA . PHE A 1 84 ? -2.687 -2.281 -0.196 1.00 98.12 84 PHE A CA 1
ATOM 648 C C . PHE A 1 84 ? -2.260 -3.181 -1.347 1.00 98.12 84 PHE A C 1
ATOM 650 O O . PHE A 1 84 ? -2.173 -4.402 -1.219 1.00 98.12 84 PHE A O 1
ATOM 657 N N . PHE A 1 85 ? -1.985 -2.541 -2.479 1.00 97.88 85 PHE A N 1
ATOM 658 C CA . PHE A 1 85 ? -1.590 -3.177 -3.722 1.00 97.88 85 PHE A CA 1
ATOM 659 C C . PHE A 1 85 ? -0.121 -2.872 -3.996 1.00 97.88 85 PHE A C 1
ATOM 661 O O . PHE A 1 85 ? 0.295 -1.714 -4.030 1.00 97.88 85 PHE A O 1
ATOM 668 N N . CYS A 1 86 ? 0.672 -3.910 -4.216 1.00 97.06 86 CYS A N 1
ATOM 669 C CA . CYS A 1 86 ? 2.096 -3.792 -4.487 1.00 97.06 86 CYS A CA 1
ATOM 670 C C . CYS A 1 86 ? 2.414 -4.393 -5.846 1.00 97.06 86 CYS A C 1
ATOM 672 O O . CYS A 1 86 ? 1.940 -5.482 -6.148 1.00 97.06 86 CYS A O 1
ATOM 674 N N . SER A 1 87 ? 3.288 -3.758 -6.624 1.00 95.69 87 SER A N 1
ATOM 675 C CA . SER A 1 87 ? 3.754 -4.344 -7.884 1.00 95.69 87 SER A CA 1
ATOM 676 C C . SER A 1 87 ? 5.270 -4.346 -7.988 1.00 95.69 87 SER A C 1
ATOM 678 O O . SER A 1 87 ? 5.890 -3.287 -7.924 1.00 95.69 87 SER A O 1
ATOM 680 N N . TYR A 1 88 ? 5.865 -5.520 -8.202 1.00 94.62 88 TYR A N 1
ATOM 681 C CA . TYR A 1 88 ? 7.257 -5.622 -8.633 1.00 94.62 88 TYR A CA 1
ATOM 682 C C . TYR A 1 88 ? 7.329 -5.456 -10.152 1.00 94.62 88 TYR A C 1
ATOM 684 O O . TYR A 1 88 ? 6.838 -6.304 -10.901 1.00 94.62 88 TYR A O 1
ATOM 692 N N . MET A 1 89 ? 7.935 -4.360 -10.604 1.00 91.88 89 MET A N 1
ATOM 693 C CA . MET A 1 89 ? 8.106 -4.038 -12.023 1.00 91.88 89 MET A CA 1
ATOM 694 C C . MET A 1 89 ? 9.530 -4.399 -12.453 1.00 91.88 89 MET A C 1
ATOM 696 O O . MET A 1 89 ? 10.470 -3.641 -12.228 1.00 91.88 89 MET A O 1
ATOM 700 N N . ALA A 1 90 ? 9.683 -5.598 -13.011 1.00 88.38 90 ALA A N 1
ATOM 701 C CA . ALA A 1 90 ? 10.960 -6.159 -13.428 1.00 88.38 90 ALA A CA 1
ATOM 702 C C . ALA A 1 90 ? 11.374 -5.636 -14.808 1.00 88.38 90 ALA A C 1
ATOM 704 O O . ALA A 1 90 ? 10.547 -5.569 -15.715 1.00 88.38 90 ALA A O 1
ATOM 705 N N . SER A 1 91 ? 12.662 -5.358 -14.982 1.00 85.12 91 SER A N 1
ATOM 706 C CA . SER A 1 91 ? 13.302 -5.217 -16.295 1.00 85.12 91 SER A CA 1
ATOM 707 C C . SER A 1 91 ? 14.299 -6.356 -16.514 1.00 85.12 91 SER A C 1
ATOM 709 O O . SER A 1 91 ? 14.620 -7.095 -15.580 1.00 85.12 91 SER A O 1
ATOM 711 N N . LYS A 1 92 ? 14.898 -6.431 -17.700 1.00 78.44 92 LYS A N 1
ATOM 712 C CA . LYS A 1 92 ? 16.008 -7.336 -18.032 1.00 78.44 92 LYS A CA 1
ATOM 713 C C . LYS A 1 92 ? 17.238 -7.208 -17.127 1.00 78.44 92 LYS A C 1
ATOM 715 O O . LYS A 1 92 ? 18.075 -8.103 -17.114 1.00 78.44 92 LYS A O 1
ATOM 720 N N . PHE A 1 93 ? 17.349 -6.124 -16.357 1.00 76.56 93 PHE A N 1
ATOM 721 C CA . PHE A 1 93 ? 18.435 -5.893 -15.395 1.00 76.56 93 PHE A CA 1
ATOM 722 C C . PHE A 1 93 ? 18.052 -6.231 -13.948 1.00 76.56 93 PHE A C 1
ATOM 724 O O . PHE A 1 93 ? 18.857 -6.076 -13.032 1.00 76.56 93 PHE A O 1
ATOM 731 N N . SER A 1 94 ? 16.814 -6.661 -13.714 1.00 79.31 94 SER A N 1
ATOM 732 C CA . SER A 1 94 ? 16.304 -6.948 -12.379 1.00 79.31 94 SER A CA 1
ATOM 733 C C . SER A 1 94 ? 16.731 -8.341 -11.907 1.00 79.31 94 SER A C 1
ATOM 735 O O . SER A 1 94 ? 16.479 -9.344 -12.571 1.00 79.31 94 SER A O 1
ATOM 737 N N . GLY A 1 95 ? 17.365 -8.412 -10.733 1.00 78.12 95 GLY A N 1
ATOM 738 C CA . GLY A 1 95 ? 17.800 -9.673 -10.129 1.00 78.12 95 GLY A CA 1
ATOM 739 C C . GLY A 1 95 ? 16.666 -10.458 -9.457 1.00 78.12 95 GLY A C 1
ATOM 740 O O . GLY A 1 95 ? 15.766 -9.882 -8.844 1.00 78.12 95 GLY A O 1
ATOM 741 N N . ASN A 1 96 ? 16.752 -11.794 -9.491 1.00 83.75 96 ASN A N 1
ATOM 742 C CA . ASN A 1 96 ? 15.796 -12.690 -8.817 1.00 83.75 96 ASN A CA 1
ATOM 743 C C . ASN A 1 96 ? 15.694 -12.441 -7.303 1.00 83.75 96 ASN A C 1
ATOM 745 O O . ASN A 1 96 ? 14.643 -12.661 -6.702 1.00 83.75 96 ASN A O 1
ATOM 749 N N . GLU A 1 97 ? 16.769 -11.956 -6.684 1.00 87.44 97 GLU A N 1
ATOM 750 C CA . GLU A 1 97 ? 16.816 -11.705 -5.249 1.00 87.44 97 GLU A CA 1
ATOM 751 C C . GLU A 1 97 ? 15.899 -10.548 -4.824 1.00 87.44 97 GLU A C 1
ATOM 753 O O . GLU A 1 97 ? 15.127 -10.695 -3.877 1.00 87.44 97 GLU A O 1
ATOM 758 N N . THR A 1 98 ? 15.907 -9.417 -5.540 1.00 87.88 98 THR A N 1
ATOM 759 C CA . THR A 1 98 ? 15.047 -8.268 -5.199 1.00 87.88 98 THR A CA 1
ATOM 760 C C . THR A 1 98 ? 13.576 -8.576 -5.446 1.00 87.88 98 THR A C 1
ATOM 762 O O . THR A 1 98 ? 12.721 -8.178 -4.655 1.00 87.88 98 THR A O 1
ATOM 765 N N . ARG A 1 99 ? 13.285 -9.381 -6.475 1.00 89.62 99 ARG A N 1
ATOM 766 C CA . ARG A 1 99 ? 11.945 -9.923 -6.718 1.00 89.62 99 ARG A CA 1
ATOM 767 C C . ARG A 1 99 ? 11.465 -10.797 -5.561 1.00 89.62 99 ARG A C 1
ATOM 769 O O . ARG A 1 99 ? 10.343 -10.629 -5.092 1.00 89.62 99 ARG A O 1
ATOM 776 N N . SER A 1 100 ? 12.317 -11.708 -5.092 1.00 93.31 100 SER A N 1
ATOM 777 C CA . SER A 1 100 ? 12.005 -12.584 -3.959 1.00 93.31 100 SER A CA 1
ATOM 778 C C . SER A 1 100 ? 11.752 -11.778 -2.683 1.00 93.31 100 SER A C 1
ATOM 780 O O . SER A 1 100 ? 10.725 -11.956 -2.031 1.00 93.31 100 SER A O 1
ATOM 782 N N . ARG A 1 101 ? 12.625 -10.808 -2.378 1.00 94.44 101 ARG A N 1
ATOM 783 C CA . ARG A 1 101 ? 12.468 -9.905 -1.225 1.00 94.44 101 ARG A CA 1
ATOM 784 C C . ARG A 1 101 ? 11.150 -9.128 -1.277 1.00 94.44 101 ARG A C 1
ATOM 786 O O . ARG A 1 101 ? 10.445 -9.075 -0.274 1.00 94.44 101 ARG A O 1
ATOM 793 N N . ALA A 1 102 ? 10.797 -8.565 -2.437 1.00 94.94 102 ALA A N 1
ATOM 794 C CA . ALA A 1 102 ? 9.536 -7.846 -2.621 1.00 94.94 102 ALA A CA 1
ATOM 795 C C . ALA A 1 102 ? 8.319 -8.747 -2.361 1.00 94.94 102 ALA A C 1
ATOM 797 O O . ALA A 1 102 ? 7.403 -8.351 -1.642 1.00 94.94 102 ALA A O 1
ATOM 798 N N . LYS A 1 103 ? 8.339 -9.975 -2.894 1.00 95.88 103 LYS A N 1
ATOM 799 C CA . LYS A 1 103 ? 7.271 -10.956 -2.689 1.00 95.88 103 LYS A CA 1
ATOM 800 C C . LYS A 1 103 ? 7.117 -11.330 -1.212 1.00 95.88 103 LYS A C 1
ATOM 802 O O . LYS A 1 103 ? 6.020 -11.211 -0.676 1.00 95.88 103 LYS A O 1
ATOM 807 N N . ILE A 1 104 ? 8.212 -11.718 -0.554 1.00 97.06 104 ILE A N 1
ATOM 808 C CA . ILE A 1 104 ? 8.209 -12.118 0.862 1.00 97.06 104 ILE A CA 1
ATOM 809 C C . ILE A 1 104 ? 7.672 -10.983 1.737 1.00 97.06 104 ILE A C 1
ATOM 811 O O . ILE A 1 104 ? 6.832 -11.212 2.604 1.00 97.06 104 ILE A O 1
ATOM 815 N N . LEU A 1 105 ? 8.120 -9.748 1.500 1.00 97.00 105 LEU A N 1
ATOM 816 C CA . LEU A 1 105 ? 7.658 -8.602 2.277 1.00 97.00 105 LEU A CA 1
ATOM 817 C C . LEU A 1 105 ? 6.162 -8.330 2.069 1.00 97.00 105 LEU A C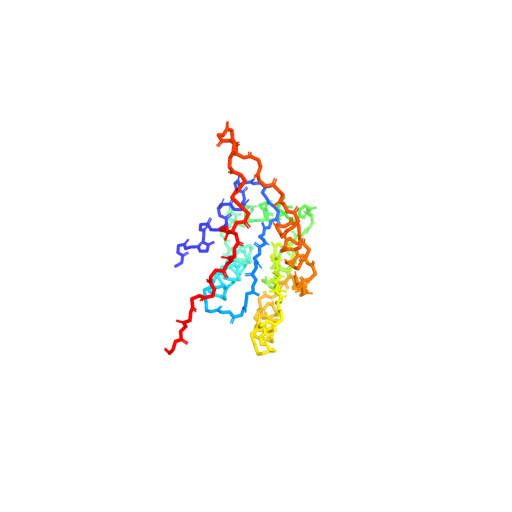 1
ATOM 819 O O . LEU A 1 105 ? 5.444 -8.069 3.035 1.00 97.00 105 LEU A O 1
ATOM 823 N N . ALA A 1 106 ? 5.679 -8.408 0.828 1.00 97.38 106 ALA A N 1
ATOM 824 C CA . ALA A 1 106 ? 4.261 -8.228 0.542 1.00 97.38 106 ALA A CA 1
ATOM 825 C C . ALA A 1 106 ? 3.403 -9.298 1.242 1.00 97.38 106 ALA A C 1
ATOM 827 O O . ALA A 1 106 ? 2.405 -8.953 1.871 1.00 97.38 106 ALA A O 1
ATOM 828 N N . GLU A 1 107 ? 3.831 -10.564 1.227 1.00 97.31 107 GLU A N 1
ATOM 829 C CA . GLU A 1 107 ? 3.175 -11.673 1.939 1.00 97.31 107 GLU A CA 1
ATOM 830 C C . GLU A 1 107 ? 3.194 -11.484 3.466 1.00 97.31 107 GLU A C 1
ATOM 832 O O . GLU A 1 107 ? 2.211 -11.759 4.160 1.00 97.31 107 GLU A O 1
ATOM 837 N N . GLN A 1 108 ? 4.297 -10.973 4.017 1.00 97.38 108 GLN A N 1
ATOM 838 C CA . GLN A 1 108 ? 4.400 -10.674 5.445 1.00 97.38 108 GLN A CA 1
ATOM 839 C C . GLN A 1 108 ? 3.430 -9.573 5.875 1.00 97.38 108 GLN A C 1
ATOM 841 O O . GLN A 1 108 ? 2.826 -9.697 6.940 1.00 97.38 108 GLN A O 1
ATOM 846 N N . ILE A 1 109 ? 3.253 -8.538 5.052 1.00 97.50 109 ILE A N 1
ATOM 847 C CA . ILE A 1 109 ? 2.301 -7.446 5.302 1.00 97.50 109 ILE A CA 1
ATOM 848 C C . ILE A 1 109 ? 0.854 -7.885 5.028 1.00 97.50 109 ILE A C 1
ATOM 850 O O . ILE A 1 109 ? -0.063 -7.363 5.655 1.00 97.50 109 ILE A O 1
ATOM 854 N N . GLY A 1 110 ? 0.649 -8.849 4.128 1.00 97.88 110 GLY A N 1
ATOM 855 C CA . GLY A 1 110 ? -0.666 -9.243 3.623 1.00 97.88 110 GLY A CA 1
ATOM 856 C C . GLY A 1 110 ? -1.123 -8.430 2.411 1.00 97.88 110 GLY A C 1
ATOM 857 O O . GLY A 1 110 ? -2.302 -8.435 2.100 1.00 97.88 110 GLY A O 1
ATOM 858 N N . ALA A 1 111 ? -0.223 -7.717 1.730 1.00 97.75 111 ALA A N 1
ATOM 859 C CA . ALA A 1 111 ? -0.558 -6.891 0.571 1.00 97.75 111 ALA A CA 1
ATOM 860 C C . ALA A 1 111 ? -0.917 -7.739 -0.664 1.00 97.75 111 ALA A C 1
ATOM 862 O O . ALA A 1 111 ? -0.315 -8.787 -0.909 1.00 97.75 111 ALA A O 1
ATOM 863 N N . THR A 1 112 ? -1.819 -7.236 -1.509 1.00 97.69 112 THR A N 1
ATOM 864 C CA . THR A 1 112 ? -2.087 -7.836 -2.824 1.00 97.69 112 THR A CA 1
ATOM 865 C C . THR A 1 112 ? -0.912 -7.543 -3.758 1.00 97.69 112 THR A C 1
ATOM 867 O O . THR A 1 112 ? -0.705 -6.399 -4.165 1.00 97.69 112 THR A O 1
ATOM 870 N N . HIS A 1 113 ? -0.118 -8.566 -4.086 1.00 96.75 113 HIS A N 1
ATOM 871 C CA . HIS A 1 113 ? 1.130 -8.410 -4.835 1.00 96.75 113 HIS A CA 1
ATOM 872 C C . HIS A 1 113 ? 1.033 -8.895 -6.283 1.00 96.75 113 HIS A C 1
ATOM 874 O O . HIS A 1 113 ? 0.674 -10.042 -6.545 1.00 96.75 113 HIS A O 1
ATOM 880 N N . THR A 1 114 ? 1.444 -8.049 -7.223 1.00 95.12 114 THR A N 1
ATOM 881 C CA . THR A 1 114 ? 1.621 -8.388 -8.637 1.00 95.12 114 THR A CA 1
ATOM 882 C C . THR A 1 114 ? 3.089 -8.309 -9.036 1.00 95.12 114 THR A C 1
ATOM 884 O O . THR A 1 114 ? 3.884 -7.570 -8.457 1.00 95.12 114 THR A O 1
ATOM 887 N N . SER A 1 115 ? 3.468 -9.053 -10.071 1.00 92.50 115 SER A N 1
ATOM 888 C CA . SER A 1 115 ? 4.797 -8.963 -10.671 1.00 92.50 115 SER A CA 1
ATOM 889 C C . SER A 1 115 ? 4.648 -8.905 -12.183 1.00 92.50 115 SER A C 1
ATOM 891 O O . SER A 1 115 ? 4.017 -9.781 -12.770 1.00 92.50 115 SER A O 1
ATOM 893 N N . ILE A 1 116 ? 5.216 -7.869 -12.798 1.00 91.12 116 ILE A N 1
ATOM 894 C CA . ILE A 1 116 ? 5.150 -7.635 -14.243 1.00 91.12 116 ILE A CA 1
ATOM 895 C C . ILE A 1 116 ? 6.553 -7.421 -14.805 1.00 91.12 116 ILE A C 1
ATOM 897 O O . ILE A 1 116 ? 7.419 -6.884 -14.115 1.00 91.12 116 ILE A O 1
ATOM 901 N N . TYR A 1 117 ? 6.760 -7.819 -16.057 1.00 90.12 117 TYR A N 1
ATOM 902 C CA . TYR A 1 117 ? 7.948 -7.461 -16.829 1.00 90.12 117 TYR A CA 1
ATOM 903 C C . TYR A 1 117 ? 7.617 -6.254 -17.701 1.00 90.12 117 TYR A C 1
ATOM 905 O O . TYR A 1 117 ? 6.637 -6.286 -18.444 1.00 90.12 117 TYR A O 1
ATOM 913 N N . ILE A 1 118 ? 8.409 -5.187 -17.593 1.00 92.31 118 ILE A N 1
ATOM 914 C CA . ILE A 1 118 ? 8.164 -3.925 -18.308 1.00 92.31 118 ILE A CA 1
ATOM 915 C C . ILE A 1 118 ? 8.997 -3.786 -19.584 1.00 92.31 118 ILE A C 1
ATOM 917 O O . ILE A 1 118 ? 8.837 -2.794 -20.291 1.00 92.31 118 ILE A O 1
ATOM 921 N N . ASP A 1 119 ? 9.847 -4.769 -19.901 1.00 90.75 119 ASP A N 1
ATOM 922 C CA . ASP A 1 119 ? 10.778 -4.705 -21.033 1.00 90.75 119 ASP A CA 1
ATOM 923 C C . ASP A 1 119 ? 10.070 -4.386 -22.352 1.00 90.75 119 ASP A C 1
ATOM 925 O O . ASP A 1 119 ? 10.463 -3.444 -23.031 1.00 90.75 119 ASP A O 1
ATOM 929 N N . GLY A 1 120 ? 8.952 -5.059 -22.649 1.00 91.50 120 GLY A N 1
ATOM 930 C CA . GLY A 1 120 ? 8.179 -4.797 -23.868 1.00 91.50 120 GLY A CA 1
ATOM 931 C C . GLY A 1 120 ? 7.647 -3.362 -23.965 1.00 91.50 120 GLY A C 1
ATOM 932 O O . GLY A 1 120 ? 7.623 -2.789 -25.049 1.00 91.50 120 GLY A O 1
ATOM 933 N N . ILE A 1 121 ? 7.285 -2.745 -22.833 1.00 92.12 121 ILE A N 1
ATOM 934 C CA . ILE A 1 121 ? 6.863 -1.336 -22.793 1.00 92.12 121 ILE A CA 1
ATOM 935 C C . ILE A 1 121 ? 8.076 -0.433 -23.034 1.00 92.12 121 ILE A C 1
ATOM 937 O O . ILE A 1 121 ? 8.012 0.500 -23.833 1.00 92.12 121 ILE A O 1
ATOM 941 N N . THR A 1 122 ? 9.193 -0.706 -22.357 1.00 91.94 122 THR A N 1
ATOM 942 C CA . THR A 1 122 ? 10.396 0.123 -22.478 1.00 91.94 122 THR A CA 1
ATOM 943 C C . THR A 1 122 ? 11.037 0.031 -23.858 1.00 91.94 122 THR A C 1
ATOM 945 O O . THR A 1 122 ? 11.484 1.051 -24.379 1.00 91.94 122 THR A O 1
ATOM 948 N N . ASP A 1 123 ? 11.043 -1.151 -24.471 1.00 91.94 123 ASP A N 1
ATOM 949 C CA . ASP A 1 123 ? 11.616 -1.380 -25.793 1.00 91.94 123 ASP A CA 1
ATOM 950 C C . ASP A 1 123 ? 10.749 -0.692 -26.867 1.00 91.94 123 ASP A C 1
ATOM 952 O O . ASP A 1 123 ? 11.285 0.050 -27.687 1.00 91.94 123 ASP A O 1
ATOM 956 N N . ALA A 1 124 ? 9.413 -0.787 -26.786 1.00 93.75 124 ALA A N 1
ATOM 957 C CA . ALA A 1 124 ? 8.503 -0.081 -27.699 1.00 93.75 124 ALA A CA 1
ATOM 958 C C . ALA A 1 124 ? 8.646 1.453 -27.626 1.00 93.75 124 ALA A C 1
ATOM 960 O O . ALA A 1 124 ? 8.620 2.148 -28.649 1.00 93.75 124 ALA A O 1
ATOM 961 N N . ILE A 1 125 ? 8.834 2.001 -26.419 1.00 92.50 125 ILE A N 1
ATOM 962 C CA . ILE A 1 125 ? 9.112 3.432 -26.236 1.00 92.50 125 ILE A CA 1
ATOM 963 C C . ILE A 1 125 ? 10.450 3.794 -26.894 1.00 92.50 125 ILE A C 1
ATOM 965 O O . ILE A 1 125 ? 10.518 4.768 -27.644 1.00 92.50 125 ILE A O 1
ATOM 969 N N . GLN A 1 126 ? 11.507 3.010 -26.662 1.00 90.31 126 GLN A N 1
ATOM 970 C CA . GLN A 1 126 ? 12.819 3.249 -27.272 1.00 90.31 126 GLN A CA 1
ATOM 971 C C . GLN A 1 126 ? 12.769 3.196 -28.802 1.00 90.31 126 GLN A C 1
ATOM 973 O O . GLN A 1 126 ? 13.391 4.027 -29.461 1.00 90.31 126 GLN A O 1
ATOM 978 N N . GLU A 1 127 ? 12.030 2.249 -29.376 1.00 92.69 127 GLU A N 1
ATOM 979 C CA . GLU A 1 127 ? 11.822 2.148 -30.824 1.00 92.69 127 GLU A CA 1
ATOM 980 C C . GLU A 1 127 ? 11.086 3.368 -31.379 1.00 92.69 127 GLU A C 1
ATOM 982 O O . GLU A 1 127 ? 11.521 3.948 -32.374 1.00 92.69 127 GLU A O 1
ATOM 987 N N . SER A 1 128 ? 10.038 3.821 -30.688 1.00 91.50 128 SER A N 1
ATOM 988 C CA . SER A 1 128 ? 9.285 5.020 -31.072 1.00 91.50 128 SER A CA 1
ATOM 989 C C . SER A 1 128 ? 10.174 6.268 -31.092 1.00 91.50 128 SER A C 1
ATOM 991 O O . SER A 1 128 ? 10.119 7.051 -32.038 1.00 91.50 128 SER A O 1
ATOM 993 N N . PHE A 1 129 ? 11.048 6.434 -30.091 1.00 89.19 129 PHE A N 1
ATOM 994 C CA . PHE A 1 129 ? 12.001 7.549 -30.052 1.00 89.19 129 PHE A CA 1
ATOM 995 C C . PHE A 1 129 ? 13.066 7.464 -31.148 1.00 89.19 129 PHE A C 1
ATOM 997 O O . PHE A 1 129 ? 13.427 8.491 -31.716 1.00 89.19 129 PHE A O 1
ATOM 1004 N N . LYS A 1 130 ? 13.543 6.263 -31.496 1.00 87.00 130 L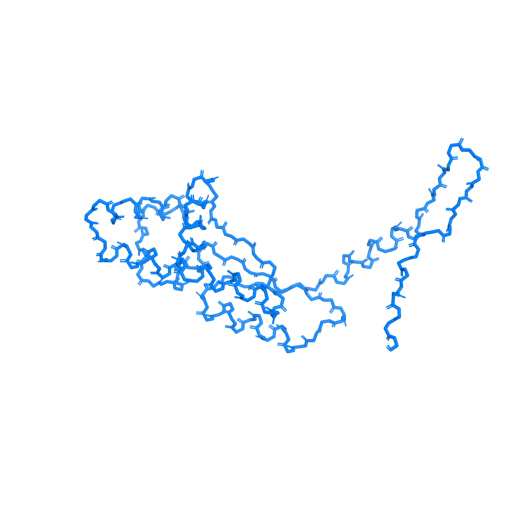YS A N 1
ATOM 1005 C CA . LYS A 1 130 ? 14.477 6.078 -32.622 1.00 87.00 130 LYS A CA 1
ATOM 1006 C C . LYS A 1 130 ? 13.840 6.426 -33.967 1.00 87.00 130 LYS A C 1
ATOM 1008 O O . LYS A 1 130 ? 14.528 6.916 -34.856 1.00 87.00 130 LYS A O 1
ATOM 1013 N N . ALA A 1 131 ? 12.543 6.164 -34.115 1.00 86.50 131 ALA A N 1
ATOM 1014 C CA . ALA A 1 131 ? 11.785 6.477 -35.322 1.00 86.50 131 ALA A CA 1
ATOM 1015 C C . ALA A 1 131 ? 11.342 7.952 -35.402 1.00 86.50 131 ALA A C 1
ATOM 1017 O O . ALA A 1 131 ? 10.873 8.393 -36.452 1.00 86.50 131 ALA A O 1
ATOM 1018 N N . MET A 1 132 ? 11.477 8.721 -34.316 1.00 84.06 132 MET A N 1
ATOM 1019 C CA . MET A 1 132 ? 11.045 10.114 -34.265 1.00 84.06 132 MET A CA 1
ATOM 1020 C C . MET A 1 132 ? 11.935 10.995 -35.148 1.00 84.06 132 MET A C 1
ATOM 1022 O O . MET A 1 132 ? 13.123 11.182 -34.888 1.00 84.06 132 MET A O 1
ATOM 1026 N N . GLN A 1 133 ? 11.338 11.594 -36.178 1.00 76.75 133 GLN A N 1
ATOM 1027 C CA . GLN A 1 133 ? 11.978 12.647 -36.958 1.00 76.75 133 GLN A CA 1
ATOM 1028 C C . GLN A 1 133 ? 11.649 14.001 -36.330 1.00 76.75 133 GLN A C 1
ATOM 1030 O O . GLN A 1 133 ? 10.490 14.405 -36.262 1.00 76.75 133 GLN A O 1
ATOM 1035 N N . VAL A 1 134 ? 12.674 14.699 -35.842 1.00 73.44 134 VAL A N 1
ATOM 1036 C CA . VAL A 1 134 ? 12.523 16.046 -35.285 1.00 73.44 134 VAL A CA 1
ATOM 1037 C C . VAL A 1 134 ? 12.719 17.066 -36.403 1.00 73.44 134 VAL A C 1
ATOM 1039 O O . VAL A 1 134 ? 13.841 17.303 -36.861 1.00 73.44 134 VAL A O 1
ATOM 1042 N N . GLU A 1 135 ? 11.624 17.688 -36.832 1.00 65.19 135 GLU A N 1
ATOM 1043 C CA . GLU A 1 135 ? 11.667 18.868 -37.692 1.00 65.19 135 GLU A CA 1
ATOM 1044 C C . GLU A 1 135 ? 11.825 20.121 -36.826 1.00 65.19 135 GLU A C 1
ATOM 1046 O O . GLU A 1 135 ? 10.920 20.537 -36.101 1.00 65.19 135 GLU A O 1
ATOM 1051 N N . THR A 1 136 ? 13.009 20.732 -36.866 1.00 59.97 136 THR A N 1
ATOM 1052 C CA . THR A 1 136 ? 13.238 22.010 -36.193 1.00 59.97 136 THR A CA 1
ATOM 1053 C C . THR A 1 136 ? 12.721 23.149 -37.071 1.00 59.97 136 THR A C 1
ATOM 1055 O O . THR A 1 136 ? 12.941 23.178 -38.282 1.00 59.97 136 THR A O 1
ATOM 1058 N N . ARG A 1 137 ? 12.075 24.149 -36.453 1.00 59.16 137 ARG A N 1
ATOM 1059 C CA . ARG A 1 137 ? 11.558 25.357 -37.134 1.00 59.16 137 ARG A CA 1
ATOM 1060 C C . ARG A 1 137 ? 12.620 26.161 -37.904 1.00 59.16 137 ARG A C 1
ATOM 1062 O O . ARG A 1 137 ? 12.263 27.041 -38.677 1.00 59.16 137 ARG A O 1
ATOM 1069 N N . PHE A 1 138 ? 13.903 25.856 -37.713 1.00 61.09 138 PHE A N 1
ATOM 1070 C CA . PHE A 1 138 ? 15.039 26.500 -38.367 1.00 61.09 138 PHE A CA 1
ATOM 1071 C C . PHE A 1 138 ? 15.836 25.507 -39.229 1.00 61.09 138 PHE A C 1
ATOM 1073 O O . PHE A 1 138 ? 17.051 25.412 -39.104 1.00 61.09 138 PHE A O 1
ATOM 1080 N N . GLY A 1 139 ? 15.160 24.735 -40.085 1.00 48.38 139 GLY A N 1
ATOM 1081 C CA . GLY A 1 139 ? 15.740 24.146 -41.303 1.00 48.38 139 GLY A CA 1
ATOM 1082 C C . GLY A 1 139 ? 16.948 23.208 -41.157 1.00 48.38 139 GLY A C 1
ATOM 1083 O O . GLY A 1 139 ? 17.578 22.886 -42.161 1.00 48.38 139 GLY A O 1
ATOM 1084 N N . LYS A 1 140 ? 17.299 22.754 -39.951 1.00 48.75 140 LYS A N 1
ATOM 1085 C CA . LYS A 1 140 ? 18.360 21.764 -39.732 1.00 48.75 140 LYS A CA 1
ATOM 1086 C C . LYS A 1 140 ? 17.816 20.635 -38.870 1.00 48.75 140 LYS A C 1
ATOM 1088 O O . LYS A 1 140 ? 17.664 20.779 -37.658 1.00 48.75 140 LYS A O 1
ATOM 1093 N N . SER A 1 141 ? 17.504 19.516 -39.522 1.00 48.12 141 SER A N 1
ATOM 1094 C CA . SER A 1 141 ? 17.172 18.257 -38.855 1.00 48.12 141 SER A CA 1
ATOM 1095 C C . SER A 1 141 ? 18.342 17.856 -37.952 1.00 48.12 141 SER A C 1
ATOM 1097 O O . SER A 1 141 ? 19.462 17.665 -38.426 1.00 48.12 141 SER A O 1
ATOM 1099 N N . ALA A 1 142 ? 18.097 17.790 -36.645 1.00 53.91 142 ALA A N 1
ATOM 1100 C CA . ALA A 1 142 ? 19.064 17.340 -35.652 1.00 53.91 142 ALA A CA 1
ATOM 1101 C C . ALA A 1 142 ? 18.614 15.968 -35.142 1.00 53.91 142 ALA A C 1
ATOM 1103 O O . ALA A 1 142 ? 17.934 15.846 -34.131 1.00 53.91 142 ALA A O 1
ATOM 1104 N N . THR A 1 143 ? 18.968 14.921 -35.880 1.00 52.25 143 THR A N 1
ATOM 1105 C CA . THR A 1 143 ? 18.603 13.526 -35.584 1.00 52.25 143 THR A CA 1
ATOM 1106 C C . THR A 1 143 ? 19.536 12.841 -34.571 1.00 52.25 143 THR A C 1
ATOM 1108 O O . THR A 1 143 ? 19.493 11.623 -34.450 1.00 52.25 143 THR A O 1
ATOM 1111 N N . LYS A 1 144 ? 20.404 13.569 -33.844 1.00 47.56 144 LYS A N 1
ATOM 1112 C CA . LYS A 1 144 ? 21.521 12.948 -33.096 1.00 47.56 144 LYS A CA 1
ATOM 1113 C C . LYS A 1 144 ? 21.531 13.031 -31.564 1.00 47.56 144 LYS A C 1
ATOM 1115 O O . LYS A 1 144 ? 22.412 12.410 -30.983 1.00 47.56 144 LYS A O 1
ATOM 1120 N N . ASP A 1 145 ? 20.566 13.665 -30.896 1.00 47.69 145 ASP A N 1
ATOM 1121 C CA . ASP A 1 145 ? 20.699 13.924 -29.443 1.00 47.69 145 ASP A CA 1
ATOM 1122 C C . ASP A 1 145 ? 19.773 13.119 -28.504 1.00 47.69 145 ASP A C 1
ATOM 1124 O O . ASP A 1 145 ? 19.714 13.410 -27.313 1.00 47.69 145 ASP A O 1
ATOM 1128 N N . PHE A 1 146 ? 19.096 12.065 -28.978 1.00 47.97 146 PHE A N 1
ATOM 1129 C CA . PHE A 1 146 ? 18.198 11.242 -28.137 1.00 47.97 146 PHE A CA 1
ATOM 1130 C C . PHE A 1 146 ? 18.756 9.864 -27.733 1.00 47.97 146 PHE A C 1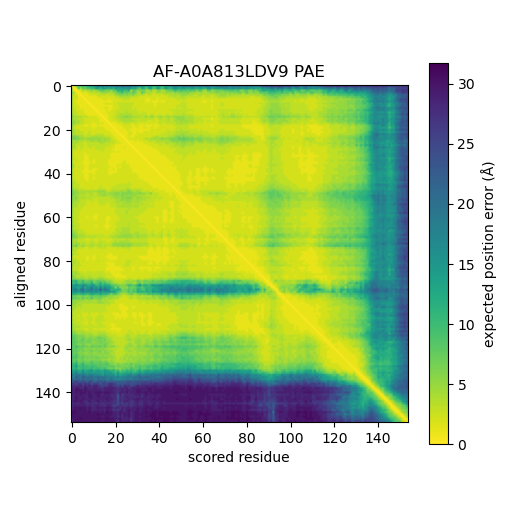
ATOM 1132 O O . PHE A 1 146 ? 18.000 8.974 -27.340 1.00 47.97 146 PHE A O 1
ATOM 1139 N N . GLU A 1 147 ? 20.075 9.662 -27.767 1.00 43.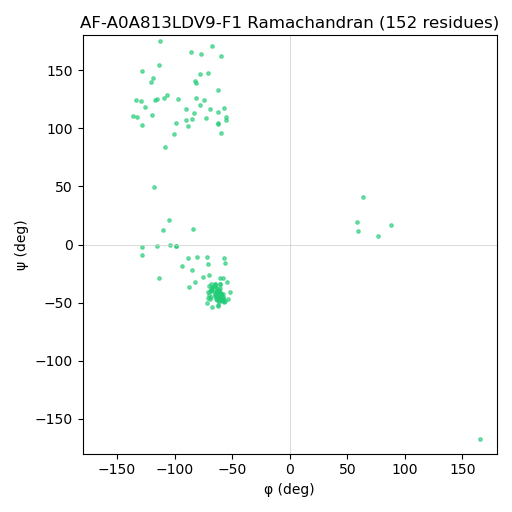34 147 GLU A N 1
ATOM 1140 C CA . GLU A 1 147 ? 20.671 8.512 -27.082 1.00 43.34 147 GLU A CA 1
ATOM 1141 C C . GLU A 1 147 ? 20.755 8.782 -25.576 1.00 43.34 147 GLU A C 1
ATOM 1143 O O . GLU A 1 147 ? 21.436 9.702 -25.119 1.00 43.34 147 GLU A O 1
ATOM 1148 N N . VAL A 1 148 ? 20.088 7.937 -24.783 1.00 44.06 148 VAL A N 1
ATOM 1149 C CA . VAL A 1 148 ? 20.320 7.837 -23.338 1.00 44.06 148 VAL A CA 1
ATOM 1150 C C . VAL A 1 148 ? 21.785 7.449 -23.144 1.00 44.06 148 VAL A C 1
ATOM 1152 O O . VAL A 1 148 ? 22.145 6.273 -23.233 1.00 44.06 148 VAL A O 1
ATOM 1155 N N . LYS A 1 149 ? 22.653 8.441 -22.910 1.00 38.75 149 LYS A N 1
ATOM 1156 C CA . LYS A 1 149 ? 24.045 8.205 -22.525 1.00 38.75 149 LYS A CA 1
ATOM 1157 C C . LYS A 1 149 ? 24.038 7.320 -21.283 1.00 38.75 149 LYS A C 1
ATOM 1159 O O . LYS A 1 149 ? 23.670 7.763 -20.196 1.00 38.75 149 LYS A O 1
ATOM 1164 N N . ARG A 1 150 ? 24.461 6.063 -21.445 1.00 39.75 150 ARG A N 1
ATOM 1165 C CA . ARG A 1 150 ? 24.904 5.224 -20.332 1.00 39.75 150 ARG A CA 1
ATOM 1166 C C . ARG A 1 150 ? 26.012 5.996 -19.623 1.00 39.75 150 ARG A C 1
ATOM 1168 O O . ARG A 1 150 ? 27.105 6.134 -20.166 1.00 39.75 150 ARG A O 1
ATOM 1175 N N . ALA A 1 151 ? 25.721 6.526 -18.440 1.00 36.91 151 ALA A N 1
ATOM 1176 C CA . ALA A 1 151 ? 26.762 6.957 -17.526 1.00 36.91 151 ALA A CA 1
ATOM 1177 C C . ALA A 1 151 ? 27.570 5.704 -17.170 1.00 36.91 151 ALA A C 1
ATOM 1179 O O . ALA A 1 151 ? 27.087 4.823 -16.459 1.00 36.91 151 ALA A O 1
ATOM 1180 N N . GLY A 1 152 ? 28.754 5.581 -17.767 1.00 33.03 152 GLY A N 1
ATOM 1181 C CA . GLY A 1 152 ? 29.732 4.581 -17.380 1.00 33.03 152 GLY A CA 1
ATOM 1182 C C . GLY A 1 152 ? 30.144 4.844 -15.939 1.00 33.03 152 GLY A C 1
ATOM 1183 O O . GLY A 1 152 ? 30.735 5.879 -15.647 1.00 33.03 152 GLY A O 1
ATOM 1184 N N . LEU A 1 153 ? 29.805 3.915 -15.054 1.00 32.12 153 LEU A N 1
ATOM 1185 C CA . LEU A 1 153 ? 30.531 3.720 -13.810 1.00 32.12 153 LEU A CA 1
ATOM 1186 C C . LEU A 1 153 ? 31.650 2.730 -14.137 1.00 32.12 153 LEU A C 1
ATOM 1188 O O . LEU A 1 153 ? 31.393 1.543 -14.343 1.00 32.12 153 LEU A O 1
ATOM 1192 N N . SER A 1 154 ? 32.851 3.284 -14.303 1.00 34.47 154 SER A N 1
ATOM 1193 C CA . SER A 1 154 ? 34.128 2.591 -14.118 1.00 34.47 154 SER A CA 1
ATOM 1194 C C . SER A 1 154 ? 34.339 2.268 -12.648 1.00 34.47 154 SER A C 1
ATOM 1196 O O . SER A 1 154 ? 34.030 3.178 -11.840 1.00 34.47 154 SER A O 1
#

InterPro domains:
  IPR003694 NAD(+) synthetase [PTHR23090] (2-139)
  IPR014729 Rossmann-like alpha/beta/alpha sandwich fold [G3DSA:3.40.50.620] (1-148)
  IPR022310 NAD/GMP synthase [PF02540] (6-133)

Radius of gyration: 21.86 Å; Cα contacts (8 Å, |Δi|>4): 198; chains: 1; bounding box: 55×39×64 Å

pLDDT: mean 87.49, std 16.98, range [32.12, 98.19]

Sequence (154 aa):
YGPSAYLWDYLRRSKQRGYFLPLSGGADSSSTAALVGIMCQRVVEMVQKGSPEDREQALSDVRNIIKDPTYTPSDPKDLAGRMFFCSYMASKFSGNETRSRAKILAEQIGATHTSIYIDGITDAIQESFKAMQVETRFGKSATKDFEVKRAGLS

Mean predicted aligned error: 8.3 Å

Foldseek 3Di:
DPPLVVVLVCCLVVLEQADEAAQQLDDVSLVVLVSPLVNLVVLLCQLVPNDPVSNVVSLVSLCSSLVHNPDRDNDSLVSQQSHAEYEHEDEPPRDPVSVVSSVVSCVVSNHHYYYDYCHVVVVVVVVVLLPDFDDDPPPDTDSPDPDPPDPDDD

Nearest PDB structures (foldseek):
  6ofb-assembly1_A  TM=9.870E-01  e=4.828E-12  Homo sapiens
  3ilv-assembly1_A  TM=7.854E-01  e=2.263E-06  Cytophaga hutchinsonii ATCC 33406
  4f4h-assembly1_B  TM=8.947E-01  e=1.135E-03  Burkholderia thailandensis E264
  4f4h-assembly1_A  TM=9.254E-01  e=2.368E-03  Burkholderia thailandensis E264
  1xnh-assembly1_A-2  TM=7.143E-01  e=2.505E-03  Helicobacter pylori

Solvent-accessible surface area (backbone atoms only — not comparable to full-atom values): 8684 Å² total; per-residue (Å²): 120,66,69,29,53,49,50,52,53,49,39,64,71,70,71,45,51,60,49,79,42,77,29,61,41,44,72,67,44,46,51,55,51,48,38,55,38,51,29,29,41,50,51,30,46,31,51,76,69,41,55,76,66,53,20,52,52,46,45,52,47,50,18,64,36,69,69,36,89,81,61,75,69,84,47,35,34,64,51,24,39,69,29,30,37,33,34,34,76,36,45,95,85,56,56,73,64,33,54,49,47,28,52,53,51,29,61,72,38,24,31,40,71,47,77,48,76,44,46,72,61,55,51,52,51,53,52,53,60,72,68,56,80,55,81,46,99,75,84,54,73,66,87,76,80,83,70,83,75,76,78,79,82,127